Protein AF-A0A7X7PHK8-F1 (afdb_monomer_lite)

Foldseek 3Di:
DDDDDDDDDDDDDDDDDDDPPPPPPPPPPPPPPDPVVVVVCQVVLFVVLQVVVQVLQVVLQVVCQVQNDLVSQLVAQDQQDWDPPPHTDRSNVVSVPPDRAKGKHDHFPDKGADPVSQKIKTKDKMWIASHPPHDTPDIDMDMDMDGD

Secondary structure (DSSP, 8-state):
-------------------------------PPPHHHHHHHHHHHHHHHHHHHHHHHHHHHHHHHHH-HHHHHHHHS-TT-EEESSSEEEHHHHHTT--SS-EEEE--SEEEE-TTSSEEEEEEEEEEESSTTS-EEEEEEEEEEEE-

Sequence (148 aa):
MPPIPPVSRCCRSATLLLSALWAFPAAVLAQEPAPAAADSLRAPMEMLLTQTVVEAEQEFARVAREVGVRDAFLAFLAPQSVVFLPRASNGRAAYADAPTEPVLHWAPALAESAASDDLGYTTGPFSLLATASGPVISHGWYLSVWKR

Structure (mmCIF, N/CA/C/O backbone):
data_AF-A0A7X7PHK8-F1
#
_entry.id   AF-A0A7X7PHK8-F1
#
loop_
_atom_site.group_PDB
_atom_site.id
_atom_site.type_symbol
_atom_site.label_atom_id
_atom_site.label_alt_id
_atom_site.label_comp_id
_atom_site.label_asym_id
_atom_site.label_entity_id
_atom_site.label_seq_id
_atom_site.pdbx_PDB_ins_code
_atom_site.Cartn_x
_atom_site.Cartn_y
_atom_site.Cartn_z
_atom_site.occupancy
_atom_site.B_iso_or_equiv
_atom_site.auth_seq_id
_atom_site.auth_comp_id
_atom_site.auth_asym_id
_atom_site.auth_atom_id
_atom_site.pdbx_PDB_model_num
ATOM 1 N N . MET A 1 1 ? -80.709 -45.675 57.729 1.00 43.84 1 MET A N 1
ATOM 2 C CA . MET A 1 1 ? -79.230 -45.681 57.617 1.00 43.84 1 MET A CA 1
ATOM 3 C C . MET A 1 1 ? -78.748 -44.241 57.816 1.00 43.84 1 MET A C 1
ATOM 5 O O . MET A 1 1 ? -79.523 -43.351 57.499 1.00 43.84 1 MET A O 1
ATOM 9 N N . PRO A 1 2 ? -77.608 -44.024 58.489 1.00 57.03 2 PRO A N 1
ATOM 10 C CA . PRO A 1 2 ? -77.489 -43.203 59.707 1.00 57.03 2 PRO A CA 1
ATOM 11 C C . PRO A 1 2 ? -77.429 -41.670 59.511 1.00 57.03 2 PRO A C 1
ATOM 13 O O . PRO A 1 2 ? -77.110 -41.212 58.417 1.00 57.03 2 PRO A O 1
ATOM 16 N N . PRO A 1 3 ? -77.675 -40.885 60.586 1.00 63.19 3 PRO A N 1
ATOM 17 C CA . PRO A 1 3 ? -77.500 -39.429 60.642 1.00 63.19 3 PRO A CA 1
ATOM 18 C C . PRO A 1 3 ? -76.098 -39.052 61.157 1.00 63.19 3 PRO A C 1
ATOM 20 O O . PRO A 1 3 ? -75.668 -39.603 62.166 1.00 63.19 3 PRO A O 1
ATOM 23 N N . ILE A 1 4 ? -75.371 -38.130 60.510 1.00 52.94 4 ILE A N 1
ATOM 24 C CA . ILE A 1 4 ? -74.012 -37.683 60.920 1.00 52.94 4 ILE A CA 1
ATOM 25 C C . ILE A 1 4 ? -73.819 -36.211 60.431 1.00 52.94 4 ILE A C 1
ATOM 27 O O . ILE A 1 4 ? -74.357 -35.882 59.375 1.00 52.94 4 ILE A O 1
ATOM 31 N N . PRO A 1 5 ? -73.161 -35.286 61.172 1.00 60.03 5 PRO A N 1
ATOM 32 C CA . PRO A 1 5 ? -73.750 -34.306 62.095 1.00 60.03 5 PRO A CA 1
ATOM 33 C C . PRO A 1 5 ? -73.465 -32.839 61.656 1.00 60.03 5 PRO A C 1
ATOM 35 O O . PRO A 1 5 ? -72.822 -32.612 60.630 1.00 60.03 5 PRO A O 1
ATOM 38 N N . PRO A 1 6 ? -73.902 -31.809 62.412 1.00 58.53 6 PRO A N 1
ATOM 39 C CA . PRO A 1 6 ? -73.565 -30.421 62.101 1.00 58.53 6 PRO A CA 1
ATOM 40 C C . PRO A 1 6 ? -72.139 -30.076 62.546 1.00 58.53 6 PRO A C 1
ATOM 42 O O . PRO A 1 6 ? -71.696 -30.491 63.619 1.00 58.53 6 PRO A O 1
ATOM 45 N N . VAL A 1 7 ? -71.448 -29.236 61.773 1.00 63.41 7 VAL A N 1
ATOM 46 C CA . VAL A 1 7 ? -70.216 -28.592 62.243 1.00 63.41 7 VAL A CA 1
ATOM 47 C C . VAL A 1 7 ? -70.563 -27.206 62.771 1.00 63.41 7 VAL A C 1
ATOM 49 O O . VAL A 1 7 ? -70.974 -26.304 62.043 1.00 63.41 7 VAL A O 1
ATOM 52 N N . SER A 1 8 ? -70.442 -27.081 64.088 1.00 51.09 8 SER A N 1
ATOM 53 C CA . SER A 1 8 ? -70.632 -25.857 64.852 1.00 51.09 8 SER A CA 1
ATOM 54 C C . SER A 1 8 ? -69.502 -24.854 64.619 1.00 51.09 8 SER A C 1
ATOM 56 O O . SER A 1 8 ? -68.333 -25.219 64.595 1.00 51.09 8 SER A O 1
ATOM 58 N N . ARG A 1 9 ? -69.903 -23.579 64.542 1.00 51.72 9 ARG A N 1
ATOM 59 C CA . ARG A 1 9 ? -69.261 -22.372 65.095 1.00 51.72 9 ARG A CA 1
ATOM 60 C C . ARG A 1 9 ? -67.733 -22.396 65.266 1.00 51.72 9 ARG A C 1
ATOM 62 O O . ARG A 1 9 ? -67.221 -23.045 66.169 1.00 51.72 9 ARG A O 1
ATOM 69 N N . CYS A 1 10 ? -67.072 -21.414 64.658 1.00 49.66 10 CYS A N 1
ATOM 70 C CA . CYS A 1 10 ? -66.191 -20.563 65.453 1.00 49.66 10 CYS A CA 1
ATOM 71 C C . CYS A 1 10 ? -66.227 -19.122 64.940 1.00 49.66 10 CYS A C 1
ATOM 73 O O . CYS A 1 10 ? -65.782 -18.803 63.844 1.00 49.66 10 CYS A O 1
ATOM 75 N N . CYS A 1 11 ? -66.828 -18.270 65.763 1.00 51.41 11 CYS A N 1
ATOM 76 C CA . CYS A 1 11 ? -66.658 -16.829 65.754 1.00 51.41 11 CYS A CA 1
ATOM 77 C C . CYS A 1 11 ? -65.245 -16.521 66.268 1.00 51.41 11 CYS A C 1
ATOM 79 O O . CYS A 1 11 ? -64.873 -17.107 67.285 1.00 51.41 11 CYS A O 1
ATOM 81 N N . ARG A 1 12 ? -64.505 -15.638 65.583 1.00 44.38 12 ARG A N 1
ATOM 82 C CA . ARG A 1 12 ? -63.292 -14.879 65.987 1.00 44.38 12 ARG A CA 1
ATOM 83 C C . ARG A 1 12 ? -62.487 -14.632 64.706 1.00 44.38 12 ARG A C 1
ATOM 85 O O . ARG A 1 12 ? -62.289 -15.552 63.935 1.00 44.38 12 ARG A O 1
ATOM 92 N N . SER A 1 13 ? -61.990 -13.459 64.372 1.00 49.94 13 SER A N 1
ATOM 93 C CA . SER A 1 13 ? -61.970 -12.167 65.031 1.00 49.94 13 SER A CA 1
ATOM 94 C C . SER A 1 13 ? -61.692 -11.149 63.934 1.00 49.94 13 SER A C 1
ATOM 96 O O . SER A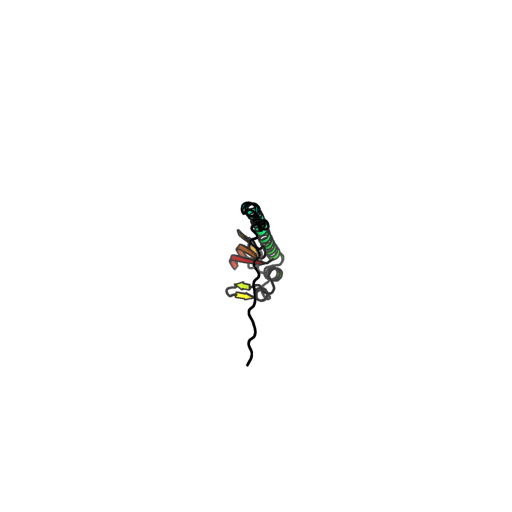 1 13 ? -60.895 -11.403 63.033 1.00 49.94 13 SER A O 1
ATOM 98 N N . ALA A 1 14 ? -62.297 -9.974 64.050 1.00 51.53 14 ALA A N 1
ATOM 99 C CA . ALA A 1 14 ? -61.725 -8.780 63.465 1.00 51.53 14 ALA A CA 1
ATOM 100 C C . ALA A 1 14 ? -60.316 -8.583 64.049 1.00 51.53 14 ALA A C 1
ATOM 102 O O . ALA A 1 14 ? -60.138 -8.551 65.268 1.00 51.53 14 ALA A O 1
ATOM 103 N N . THR A 1 15 ? -59.307 -8.457 63.197 1.00 50.78 15 THR A N 1
ATOM 104 C CA . THR A 1 15 ? -58.043 -7.823 63.574 1.00 50.78 15 THR A CA 1
ATOM 105 C C . THR A 1 15 ? -57.676 -6.870 62.456 1.00 50.78 15 THR A C 1
ATOM 107 O O . THR A 1 15 ? -57.319 -7.254 61.348 1.00 50.78 15 THR A O 1
ATOM 110 N N . LEU A 1 16 ? -57.907 -5.603 62.774 1.00 48.81 16 LEU A N 1
ATOM 111 C CA . LEU A 1 16 ? -57.460 -4.436 62.049 1.00 48.81 16 LEU A CA 1
ATOM 112 C C . LEU A 1 16 ? -55.929 -4.346 62.091 1.00 48.81 16 LEU A C 1
ATOM 114 O O . LEU A 1 16 ? -55.329 -4.621 63.126 1.00 48.81 16 LEU A O 1
ATOM 118 N N . LEU A 1 17 ? -55.389 -3.820 60.988 1.00 50.66 17 LEU A N 1
ATOM 119 C CA . LEU A 1 17 ? -54.127 -3.084 60.857 1.00 50.66 17 LEU A CA 1
ATOM 120 C C . LEU A 1 17 ? -52.826 -3.886 61.024 1.00 50.66 17 LEU A C 1
ATOM 122 O O . LEU A 1 17 ? -52.469 -4.303 62.115 1.00 50.66 17 LEU A O 1
ATOM 126 N N . LEU A 1 18 ? -52.026 -3.924 59.955 1.00 44.84 18 LEU A N 1
ATOM 127 C CA . LEU A 1 18 ? -50.757 -3.191 59.949 1.00 44.84 18 LEU A CA 1
ATOM 128 C C . LEU A 1 18 ? -50.259 -3.012 58.509 1.00 44.84 18 LEU A C 1
ATOM 130 O O . LEU A 1 18 ? -50.072 -3.967 57.759 1.00 44.84 18 LEU A O 1
ATOM 134 N N . SER A 1 19 ? -50.055 -1.755 58.140 1.00 55.62 19 SER A N 1
ATOM 135 C CA . SER A 1 19 ? -49.418 -1.303 56.913 1.00 55.62 19 SER A CA 1
ATOM 136 C C . SER A 1 19 ? -48.005 -1.884 56.808 1.00 55.62 19 SER A C 1
ATOM 138 O O . SER A 1 19 ? -47.084 -1.398 57.458 1.00 55.62 19 SER A O 1
ATOM 140 N N . ALA A 1 20 ? -47.811 -2.905 55.9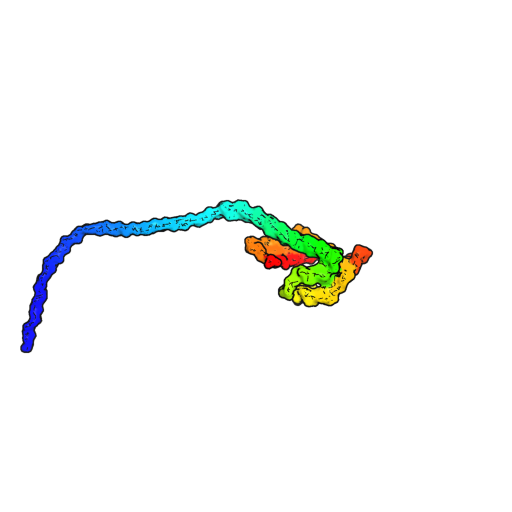78 1.00 53.50 20 ALA A N 1
ATOM 141 C CA . ALA A 1 20 ? -46.480 -3.296 55.536 1.00 53.50 20 ALA A CA 1
ATOM 142 C C . ALA A 1 20 ? -46.177 -2.521 54.252 1.00 53.50 20 ALA A C 1
ATOM 144 O O . ALA A 1 20 ? -46.495 -2.955 53.146 1.00 53.50 20 ALA A O 1
ATOM 145 N N . LEU A 1 21 ? -45.611 -1.326 54.435 1.00 58.81 21 LEU A N 1
ATOM 146 C CA . LEU A 1 21 ? -44.846 -0.618 53.417 1.00 58.81 21 LEU A CA 1
ATOM 147 C C . LEU A 1 21 ? -43.787 -1.594 52.898 1.00 58.81 21 LEU A C 1
ATOM 149 O O . LEU A 1 21 ? -42.773 -1.821 53.557 1.00 58.81 21 LEU A O 1
ATOM 153 N N . TRP A 1 22 ? -44.036 -2.207 51.743 1.00 57.22 22 TRP A N 1
ATOM 154 C CA . TRP A 1 22 ? -42.969 -2.853 50.998 1.00 57.22 22 TRP A CA 1
ATOM 155 C C . TRP A 1 22 ? -42.024 -1.736 50.585 1.00 57.22 22 TRP A C 1
ATOM 157 O O . TRP A 1 22 ? -42.324 -0.936 49.700 1.00 57.22 22 TRP A O 1
ATOM 167 N N . ALA A 1 23 ? -40.918 -1.640 51.319 1.00 57.59 23 ALA A N 1
ATOM 168 C CA . ALA A 1 23 ? -39.764 -0.869 50.929 1.00 57.59 23 ALA A CA 1
ATOM 169 C C . ALA A 1 23 ? -39.428 -1.276 49.494 1.00 57.59 23 ALA A C 1
ATOM 171 O O . ALA A 1 23 ? -38.984 -2.398 49.249 1.00 57.59 23 ALA A O 1
ATOM 172 N N . PHE A 1 24 ? -39.700 -0.380 48.544 1.00 59.12 24 PHE A N 1
ATOM 173 C CA . PHE A 1 24 ? -39.098 -0.458 47.227 1.00 59.12 24 PHE A CA 1
ATOM 174 C C . PHE A 1 24 ? -37.594 -0.578 47.478 1.00 59.12 24 PHE A C 1
ATOM 176 O O . PHE A 1 24 ? -37.030 0.341 48.085 1.00 59.12 24 PHE A O 1
ATOM 183 N N . PRO A 1 25 ? -36.930 -1.686 47.096 1.00 52.66 25 PRO A N 1
ATOM 184 C CA . PRO A 1 25 ? -35.484 -1.661 47.051 1.00 52.66 25 PRO A CA 1
ATOM 185 C C . PRO A 1 25 ? -35.144 -0.471 46.168 1.00 52.66 25 PRO A C 1
ATOM 187 O O . PRO A 1 25 ? -35.715 -0.325 45.083 1.00 52.66 25 PRO A O 1
ATOM 190 N N . ALA A 1 26 ? -34.323 0.428 46.712 1.00 58.41 26 ALA A N 1
ATOM 191 C CA . ALA A 1 26 ? -33.857 1.608 46.020 1.00 58.41 26 ALA A CA 1
ATOM 192 C C . ALA A 1 26 ? -33.491 1.182 44.602 1.00 58.41 26 ALA A C 1
ATOM 194 O O . ALA A 1 26 ? -32.581 0.373 44.407 1.00 58.41 26 ALA A O 1
ATOM 195 N N . ALA A 1 27 ? -34.263 1.669 43.631 1.00 58.25 27 ALA A N 1
ATOM 196 C CA . ALA A 1 27 ? -33.844 1.661 42.254 1.00 58.25 27 ALA A CA 1
ATOM 197 C C . ALA A 1 27 ? -32.525 2.428 42.265 1.00 58.25 27 ALA A C 1
ATOM 199 O O . ALA A 1 27 ? -32.509 3.655 42.359 1.00 58.25 27 ALA A O 1
ATOM 200 N N . VAL A 1 28 ? -31.416 1.689 42.289 1.00 59.81 28 VAL A N 1
ATOM 201 C CA . VAL A 1 28 ? -30.121 2.213 41.901 1.00 59.81 28 VAL A CA 1
ATOM 202 C C . VAL A 1 28 ? -30.363 2.661 40.474 1.00 59.81 28 VAL A C 1
ATOM 204 O O . VAL A 1 28 ? -30.449 1.841 39.562 1.00 59.81 28 VAL A O 1
ATOM 207 N N . LEU A 1 29 ? -30.613 3.960 40.314 1.00 59.38 29 LEU A N 1
ATOM 208 C CA . LEU A 1 29 ? -30.555 4.617 39.029 1.00 59.38 29 LEU A CA 1
ATOM 209 C C . LEU A 1 29 ? -29.179 4.245 38.495 1.00 59.38 29 LEU A C 1
ATOM 211 O O . LEU A 1 29 ? -28.162 4.670 39.045 1.00 59.38 29 LEU A O 1
ATOM 215 N N . ALA A 1 30 ? -29.151 3.375 37.490 1.00 61.25 30 ALA A N 1
ATOM 216 C CA . ALA A 1 30 ? -27.996 3.257 36.635 1.00 61.25 30 ALA A CA 1
ATOM 217 C C . ALA A 1 30 ? -27.768 4.674 36.110 1.00 61.25 30 ALA A C 1
ATOM 219 O O . ALA A 1 30 ? -28.518 5.169 35.271 1.00 61.25 30 ALA A O 1
ATOM 220 N N . GLN A 1 31 ? -26.813 5.374 36.715 1.00 58.69 31 GLN A N 1
ATOM 221 C CA . GLN A 1 31 ? -26.284 6.602 36.171 1.00 58.69 31 GLN A CA 1
ATOM 222 C C . GLN A 1 31 ? -25.636 6.166 34.857 1.00 58.69 31 GLN A C 1
ATOM 224 O O . GLN A 1 31 ? -24.507 5.677 34.863 1.00 58.69 31 GLN A O 1
ATOM 229 N N . GLU A 1 32 ? -26.375 6.228 33.747 1.00 61.53 32 GLU A N 1
ATOM 230 C CA . GLU A 1 32 ? -25.751 6.079 32.440 1.00 61.53 32 GLU A CA 1
ATOM 231 C C . GLU A 1 32 ? -24.633 7.127 32.370 1.00 61.53 32 GLU A C 1
ATOM 233 O O . GLU A 1 32 ? -24.875 8.297 32.705 1.00 61.53 32 GLU A O 1
ATOM 238 N N . PRO A 1 33 ? -23.392 6.734 32.035 1.00 58.22 33 PRO A N 1
ATOM 239 C CA . PRO A 1 33 ? -22.316 7.699 31.905 1.00 58.22 33 PRO A CA 1
ATOM 240 C C . PRO A 1 33 ? -22.744 8.756 30.883 1.00 58.22 33 PRO A C 1
ATOM 242 O O . PRO A 1 33 ? -23.200 8.436 29.787 1.00 58.22 33 PRO A O 1
ATOM 245 N N . ALA A 1 34 ? -22.658 10.025 31.282 1.00 59.78 34 ALA A N 1
ATOM 246 C CA . ALA A 1 34 ? -23.178 11.137 30.501 1.00 59.78 34 ALA A CA 1
ATOM 247 C C . ALA A 1 34 ? -22.537 11.181 29.094 1.00 59.78 34 ALA A C 1
ATOM 249 O O . ALA A 1 34 ? -21.309 11.095 28.992 1.00 59.78 34 ALA A O 1
ATOM 250 N N . PRO A 1 35 ? -23.322 11.398 28.017 1.00 63.97 35 PRO A N 1
ATOM 251 C CA . PRO A 1 35 ? -22.840 11.359 26.629 1.00 63.97 35 PRO A CA 1
ATOM 252 C C . PRO A 1 35 ? -21.684 12.335 26.342 1.00 63.97 35 PRO A C 1
ATOM 254 O O . PRO A 1 35 ? -20.846 12.073 25.486 1.00 63.97 35 PRO A O 1
ATOM 257 N N . ALA A 1 36 ? -21.579 13.426 27.105 1.00 63.47 36 ALA A N 1
ATOM 258 C CA . ALA A 1 36 ? -20.541 14.444 26.948 1.00 63.47 36 ALA A CA 1
ATOM 259 C C . ALA A 1 36 ? -19.110 13.960 27.269 1.00 63.47 36 ALA A C 1
ATOM 261 O O . ALA A 1 36 ? -18.147 14.517 26.746 1.00 63.47 36 ALA A O 1
ATOM 262 N N . ALA A 1 37 ? -18.943 12.941 28.122 1.00 64.38 37 ALA A N 1
ATOM 263 C CA . ALA A 1 37 ? -17.614 12.429 28.471 1.00 64.38 37 ALA A CA 1
ATOM 264 C C . ALA A 1 37 ? -17.019 11.531 27.373 1.00 64.38 37 ALA A C 1
ATOM 266 O O . ALA A 1 37 ? -15.804 11.499 27.203 1.00 64.38 37 ALA A O 1
ATOM 267 N N . ALA A 1 38 ? -17.862 10.824 26.614 1.00 67.12 38 ALA A N 1
ATOM 268 C CA . ALA A 1 38 ? -17.421 10.022 25.473 1.00 67.12 38 ALA A CA 1
ATOM 269 C C . ALA A 1 38 ? -17.026 10.903 24.274 1.00 67.12 38 ALA A C 1
ATOM 271 O O . ALA A 1 38 ? -16.087 10.583 23.549 1.00 67.12 38 ALA A O 1
ATOM 272 N N . ASP A 1 39 ? -17.704 12.038 24.095 1.00 75.88 39 ASP A N 1
ATOM 273 C CA . ASP A 1 39 ? -17.493 12.932 22.952 1.00 75.88 39 ASP A CA 1
ATOM 274 C C . ASP A 1 39 ? -16.157 13.699 23.031 1.00 75.88 39 ASP A C 1
ATOM 276 O O . ASP A 1 39 ? -15.504 13.944 22.018 1.00 75.88 39 ASP A O 1
ATOM 280 N N . SER A 1 40 ? -15.683 14.013 24.243 1.00 81.00 40 SER A N 1
ATOM 281 C CA . SER A 1 40 ? -14.431 14.762 24.447 1.00 81.00 40 SER A CA 1
ATOM 282 C C . SER A 1 40 ? -13.163 13.969 24.109 1.00 81.00 40 SER A C 1
ATOM 284 O O . SER A 1 40 ? -12.145 14.565 23.755 1.00 81.00 40 SER A O 1
ATOM 286 N N . LEU A 1 41 ? -13.213 12.636 24.186 1.00 85.50 41 LEU A N 1
ATOM 287 C CA . LEU A 1 41 ? -12.091 11.753 23.846 1.00 85.50 41 LEU A CA 1
ATOM 288 C C . LEU A 1 41 ? -12.127 11.270 22.393 1.00 85.50 41 LEU A C 1
ATOM 290 O O . LEU A 1 41 ? -11.119 10.770 21.896 1.00 85.50 41 LEU A O 1
ATOM 294 N N . ARG A 1 42 ? -13.258 11.440 21.703 1.00 85.44 42 ARG A N 1
ATOM 295 C CA . ARG A 1 42 ? -13.489 10.900 20.364 1.00 85.44 42 ARG A CA 1
ATOM 296 C C . ARG A 1 42 ? -12.534 11.470 19.320 1.00 85.44 42 ARG A C 1
ATOM 298 O O . ARG A 1 42 ? -11.797 10.709 18.708 1.00 85.44 42 ARG A O 1
ATOM 305 N N . ALA A 1 43 ? -12.504 12.791 19.150 1.00 88.44 43 ALA A N 1
ATOM 306 C CA . ALA A 1 43 ? -11.660 13.421 18.132 1.00 88.44 43 ALA A CA 1
ATOM 307 C C . ALA A 1 43 ? -10.147 13.181 18.358 1.00 88.44 43 ALA A C 1
ATOM 309 O O . ALA A 1 43 ? -9.454 12.842 17.397 1.00 88.44 43 ALA A O 1
ATOM 310 N N . PRO A 1 44 ? -9.608 13.278 19.594 1.00 91.56 44 PRO A N 1
ATOM 311 C CA . PRO A 1 44 ? -8.227 12.876 19.864 1.00 91.56 44 PRO A CA 1
ATOM 312 C C . PRO A 1 44 ? -7.949 11.403 19.543 1.00 91.56 44 PRO A C 1
ATOM 314 O O . PRO A 1 44 ? -6.896 11.093 18.990 1.00 91.56 44 PRO A O 1
ATOM 317 N N . MET A 1 45 ? -8.883 10.498 19.862 1.00 91.19 45 MET A N 1
ATOM 318 C CA . MET A 1 45 ? -8.740 9.076 19.550 1.00 91.19 45 MET A CA 1
ATOM 319 C C . MET A 1 45 ? -8.742 8.844 18.037 1.00 91.19 45 MET A C 1
ATOM 321 O O . MET A 1 45 ? -7.805 8.252 17.522 1.00 91.19 45 MET A O 1
ATOM 325 N N . GLU A 1 46 ? -9.725 9.373 17.308 1.00 92.31 46 GLU A N 1
ATOM 326 C CA . GLU A 1 46 ? -9.813 9.271 15.843 1.00 92.31 46 GLU A CA 1
ATOM 327 C C . GLU A 1 46 ? -8.539 9.787 15.153 1.00 92.31 46 GLU A C 1
ATOM 329 O O . GLU A 1 46 ? -8.055 9.173 14.200 1.00 92.31 46 GLU A O 1
ATOM 334 N N . MET A 1 47 ? -7.947 10.872 15.662 1.00 92.75 47 MET A N 1
ATOM 335 C CA . MET A 1 47 ? -6.674 11.399 15.168 1.00 92.75 47 MET A CA 1
ATOM 336 C C . MET A 1 47 ? -5.511 10.428 15.403 1.00 92.75 47 MET A C 1
ATOM 338 O O . MET A 1 47 ? -4.734 10.183 14.484 1.00 92.75 47 MET A O 1
ATOM 342 N N . LEU A 1 48 ? -5.400 9.857 16.607 1.00 94.12 48 LEU A N 1
ATOM 343 C CA . LEU A 1 48 ? -4.368 8.869 16.935 1.00 94.12 48 LEU A CA 1
ATOM 344 C C . LEU A 1 48 ? -4.513 7.605 16.083 1.00 94.12 48 LEU A C 1
ATOM 346 O O . LEU A 1 48 ? -3.536 7.148 15.497 1.00 94.12 48 LEU A O 1
ATOM 350 N N . LEU A 1 49 ? -5.728 7.070 15.967 1.00 95.38 49 LEU A N 1
ATOM 351 C CA . LEU A 1 49 ? -6.004 5.879 15.166 1.00 95.38 49 LEU A CA 1
ATOM 352 C C . LEU A 1 49 ? -5.656 6.118 13.692 1.00 95.38 49 LEU A C 1
ATOM 354 O O . LEU A 1 49 ? -4.921 5.336 13.090 1.00 95.38 49 LEU A O 1
ATOM 358 N N . THR A 1 50 ? -6.089 7.249 13.135 1.00 96.81 50 THR A N 1
ATOM 359 C CA . THR A 1 50 ? -5.786 7.629 11.748 1.00 96.81 50 THR A CA 1
ATOM 360 C C . THR A 1 50 ? -4.285 7.802 11.528 1.00 96.81 50 THR A C 1
ATOM 362 O O . THR A 1 50 ? -3.759 7.339 10.516 1.00 96.81 50 THR A O 1
ATOM 365 N N . GLN A 1 51 ? -3.571 8.386 12.494 1.00 97.06 51 GLN A N 1
ATOM 366 C CA . GLN A 1 51 ? -2.117 8.527 12.439 1.00 97.06 51 GLN A CA 1
ATOM 367 C C . GLN A 1 51 ? -1.416 7.161 12.340 1.00 97.06 51 GLN A C 1
ATOM 369 O O . GLN A 1 51 ? -0.500 7.015 11.533 1.00 97.06 51 GLN A O 1
ATOM 374 N N . THR A 1 52 ? -1.889 6.132 13.055 1.00 96.44 52 THR A N 1
ATOM 375 C CA . THR A 1 52 ? -1.300 4.783 12.936 1.00 96.44 52 THR A CA 1
ATOM 376 C C . THR A 1 52 ? -1.472 4.167 11.542 1.00 96.44 52 THR A C 1
ATOM 378 O O . THR A 1 52 ? -0.571 3.487 11.053 1.00 96.44 52 THR A O 1
ATOM 381 N N . VAL A 1 53 ? -2.594 4.434 10.862 1.00 97.81 53 VAL A N 1
ATOM 382 C CA . VAL A 1 53 ? -2.834 3.967 9.483 1.00 97.81 53 VAL A CA 1
ATOM 383 C C . VAL A 1 53 ? -1.922 4.706 8.501 1.00 97.81 53 VAL A C 1
ATOM 385 O O . VAL A 1 53 ? -1.339 4.092 7.607 1.00 97.81 53 VAL A O 1
ATOM 388 N N . VAL A 1 54 ? -1.753 6.020 8.688 1.00 98.19 54 VAL A N 1
ATOM 389 C CA . VAL A 1 54 ? -0.824 6.836 7.889 1.00 98.19 54 VAL A CA 1
ATOM 390 C C . VAL A 1 54 ? 0.607 6.324 8.028 1.00 98.19 54 VAL A C 1
ATOM 392 O O . VAL A 1 54 ? 1.301 6.189 7.024 1.00 98.19 54 VAL A O 1
ATOM 395 N N . GLU A 1 55 ? 1.044 6.012 9.246 1.00 97.81 55 GLU A N 1
ATOM 396 C CA . GLU A 1 55 ? 2.382 5.478 9.513 1.00 97.81 55 GLU A CA 1
ATOM 397 C C . GLU A 1 55 ? 2.602 4.120 8.843 1.00 97.81 55 GLU A C 1
ATOM 399 O O . GLU A 1 55 ? 3.637 3.923 8.207 1.00 97.81 55 GLU A O 1
ATOM 404 N N . ALA A 1 56 ? 1.621 3.213 8.905 1.00 97.81 56 ALA A N 1
ATOM 405 C CA . ALA A 1 56 ? 1.697 1.919 8.226 1.00 97.81 56 ALA A CA 1
ATOM 406 C C . ALA A 1 56 ? 1.854 2.070 6.701 1.00 97.81 56 ALA A C 1
ATOM 408 O O . ALA A 1 56 ? 2.690 1.406 6.085 1.00 97.81 56 ALA A O 1
ATOM 409 N N . GLU A 1 57 ? 1.098 2.986 6.093 1.00 98.50 57 GLU A N 1
ATOM 410 C CA . GLU A 1 57 ? 1.173 3.267 4.658 1.00 98.50 57 GLU A CA 1
ATOM 411 C C . GLU A 1 57 ? 2.492 3.946 4.257 1.00 98.50 57 GLU A C 1
ATOM 413 O O . GLU A 1 57 ? 3.101 3.610 3.239 1.00 98.50 57 GLU A O 1
ATOM 418 N N . GLN A 1 58 ? 2.976 4.895 5.061 1.00 98.44 58 GLN A N 1
ATOM 419 C CA . GLN A 1 58 ? 4.272 5.539 4.833 1.00 98.44 58 GLN A CA 1
ATOM 420 C C . GLN A 1 58 ? 5.425 4.541 4.939 1.00 98.44 58 GLN A C 1
ATOM 422 O O . GLN A 1 58 ? 6.372 4.614 4.150 1.00 98.44 58 GLN A O 1
ATOM 427 N N . GLU A 1 59 ? 5.328 3.602 5.875 1.00 98.38 59 GLU A N 1
ATOM 428 C CA . GLU A 1 59 ? 6.298 2.532 6.054 1.00 98.38 59 GLU A CA 1
ATOM 429 C C . GLU A 1 59 ? 6.285 1.565 4.864 1.00 98.38 59 GLU A C 1
ATOM 431 O O . GLU A 1 59 ? 7.344 1.288 4.299 1.00 98.38 59 GLU A O 1
ATOM 436 N N . PHE A 1 60 ? 5.108 1.153 4.380 1.00 98.62 60 PHE A N 1
ATOM 437 C CA . PHE A 1 60 ? 4.999 0.410 3.120 1.00 98.62 60 PHE A CA 1
ATOM 438 C C . PHE A 1 60 ? 5.653 1.166 1.960 1.00 98.62 60 PHE A C 1
ATOM 440 O O . PHE A 1 60 ? 6.483 0.609 1.242 1.00 98.62 60 PHE A O 1
ATOM 447 N N . ALA A 1 61 ? 5.332 2.451 1.793 1.00 98.25 61 ALA A N 1
ATOM 448 C CA . ALA A 1 61 ? 5.881 3.261 0.716 1.00 98.25 61 ALA A CA 1
ATOM 449 C C . ALA A 1 61 ? 7.409 3.399 0.809 1.00 98.25 61 ALA A C 1
ATOM 451 O O . ALA A 1 61 ? 8.090 3.448 -0.218 1.00 98.25 61 ALA A O 1
ATOM 452 N N . ARG A 1 62 ? 7.962 3.478 2.026 1.00 98.00 62 ARG A N 1
ATOM 453 C CA . ARG A 1 62 ? 9.409 3.481 2.272 1.00 98.00 62 ARG A CA 1
ATOM 454 C C . ARG A 1 62 ? 10.026 2.147 1.865 1.00 98.00 62 ARG A C 1
ATOM 456 O O . ARG A 1 62 ? 10.949 2.148 1.056 1.00 98.00 62 ARG A O 1
ATOM 463 N N . VAL A 1 63 ? 9.477 1.032 2.344 1.00 97.75 63 VAL A N 1
ATOM 464 C CA . VAL A 1 63 ? 9.969 -0.314 2.019 1.00 97.75 63 VAL A CA 1
ATOM 465 C C . VAL A 1 63 ? 9.878 -0.583 0.516 1.00 97.75 63 VAL A C 1
ATOM 467 O O . VAL A 1 63 ? 10.852 -1.033 -0.076 1.00 97.75 63 VAL A O 1
ATOM 470 N N . ALA A 1 64 ? 8.781 -0.213 -0.148 1.00 97.25 64 ALA A N 1
ATOM 471 C CA . ALA A 1 64 ? 8.620 -0.358 -1.597 1.00 97.25 64 ALA A CA 1
ATOM 472 C C . ALA A 1 64 ? 9.691 0.383 -2.412 1.00 97.25 64 ALA A C 1
ATOM 474 O O . ALA A 1 64 ? 10.080 -0.091 -3.480 1.00 97.25 64 ALA A O 1
ATOM 475 N N . ARG A 1 65 ? 10.203 1.515 -1.912 1.00 94.25 65 ARG A N 1
ATOM 476 C CA . ARG A 1 65 ? 11.330 2.225 -2.538 1.00 94.25 65 ARG A CA 1
ATOM 477 C C . ARG A 1 65 ? 12.674 1.536 -2.309 1.00 94.25 65 ARG A C 1
ATOM 479 O O . ARG A 1 65 ? 13.559 1.674 -3.145 1.00 94.25 65 ARG A O 1
ATOM 486 N N . GLU A 1 66 ? 12.838 0.841 -1.189 1.00 93.69 66 GLU A N 1
ATOM 487 C CA . GLU A 1 66 ? 14.105 0.218 -0.789 1.00 93.69 66 GLU A CA 1
ATOM 488 C C . GLU A 1 66 ? 14.291 -1.183 -1.367 1.00 93.69 66 GLU A C 1
ATOM 490 O O . GLU A 1 66 ? 15.370 -1.500 -1.861 1.00 93.69 66 GLU A O 1
ATOM 495 N N . VAL A 1 67 ? 13.249 -2.016 -1.308 1.00 93.69 67 VAL A N 1
ATOM 496 C CA . VAL A 1 67 ? 13.312 -3.433 -1.714 1.00 93.69 67 VAL A CA 1
ATOM 497 C C . VAL A 1 67 ? 12.534 -3.727 -2.997 1.00 93.69 67 VAL A C 1
ATOM 499 O O . VAL A 1 67 ? 12.561 -4.847 -3.497 1.00 93.69 67 VAL A O 1
ATOM 502 N N . GLY A 1 68 ? 11.849 -2.726 -3.550 1.00 94.62 68 GLY A N 1
ATOM 503 C CA . GLY A 1 68 ? 11.043 -2.866 -4.756 1.00 94.62 68 GLY A CA 1
ATOM 504 C C . GLY A 1 68 ? 9.611 -3.333 -4.493 1.00 94.62 68 GLY A C 1
ATOM 505 O O . GLY A 1 68 ? 9.210 -3.688 -3.382 1.00 94.62 68 GLY A O 1
ATOM 506 N N . VAL A 1 69 ? 8.813 -3.309 -5.563 1.00 95.56 69 VAL A N 1
ATOM 507 C CA . VAL A 1 69 ? 7.352 -3.484 -5.512 1.00 95.56 69 VAL A CA 1
ATOM 508 C C . VAL A 1 69 ? 6.950 -4.866 -5.021 1.00 95.56 69 VAL A C 1
ATOM 510 O O . VAL A 1 69 ? 6.175 -4.980 -4.074 1.00 95.56 69 VAL A O 1
ATOM 513 N N . ARG A 1 70 ? 7.480 -5.918 -5.654 1.00 95.94 70 ARG A N 1
ATOM 514 C CA . ARG A 1 70 ? 7.140 -7.307 -5.331 1.00 95.94 70 ARG A CA 1
ATOM 515 C C . ARG A 1 70 ? 7.366 -7.610 -3.854 1.00 95.94 70 ARG A C 1
ATOM 517 O O . ARG A 1 70 ? 6.451 -8.070 -3.173 1.00 95.94 70 ARG A O 1
ATOM 524 N N . ASP A 1 71 ? 8.572 -7.344 -3.373 1.00 96.62 71 ASP A N 1
ATOM 525 C CA . ASP A 1 71 ? 8.983 -7.757 -2.036 1.00 96.62 71 ASP A CA 1
ATOM 526 C C . ASP A 1 71 ? 8.264 -6.935 -0.959 1.00 96.62 71 ASP A C 1
ATOM 528 O O . ASP A 1 71 ? 7.838 -7.496 0.050 1.00 96.62 71 ASP A O 1
ATOM 532 N N . ALA A 1 72 ? 8.001 -5.646 -1.207 1.00 97.56 72 ALA A N 1
ATOM 533 C CA . ALA A 1 72 ? 7.179 -4.835 -0.314 1.00 97.56 72 ALA A CA 1
ATOM 534 C C . ALA A 1 72 ? 5.727 -5.329 -0.249 1.00 97.56 72 ALA A C 1
ATOM 536 O O . ALA A 1 72 ? 5.201 -5.547 0.841 1.00 97.56 72 ALA A O 1
ATOM 537 N N . PHE A 1 73 ? 5.071 -5.597 -1.381 1.00 97.44 73 PHE A N 1
ATOM 538 C CA . PHE A 1 73 ? 3.716 -6.158 -1.344 1.00 97.44 73 PHE A CA 1
ATOM 539 C C . PHE A 1 73 ? 3.686 -7.524 -0.646 1.00 97.44 73 PHE A C 1
ATOM 541 O O . PHE A 1 73 ? 2.799 -7.772 0.166 1.00 97.44 73 PHE A O 1
ATOM 548 N N . LEU A 1 74 ? 4.669 -8.399 -0.874 1.00 97.19 74 LEU A N 1
ATOM 549 C CA . LEU A 1 74 ? 4.759 -9.686 -0.176 1.00 97.19 74 LEU A CA 1
ATOM 550 C C . LEU A 1 74 ? 5.077 -9.556 1.323 1.00 97.19 74 LEU A C 1
ATOM 552 O O . LEU A 1 74 ? 4.744 -10.471 2.081 1.00 97.19 74 LEU A O 1
ATOM 556 N N . ALA A 1 75 ? 5.683 -8.456 1.767 1.00 97.38 75 ALA A N 1
ATOM 557 C CA . ALA A 1 75 ? 5.921 -8.184 3.1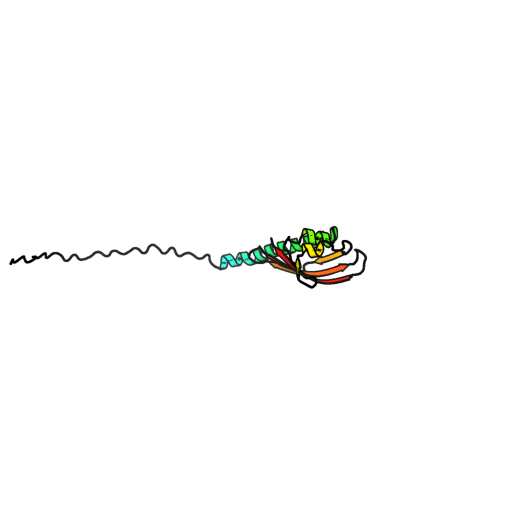82 1.00 97.38 75 ALA A CA 1
ATOM 558 C C . ALA A 1 75 ? 4.663 -7.664 3.902 1.00 97.38 75 ALA A C 1
ATOM 560 O O . ALA A 1 75 ? 4.396 -8.085 5.024 1.00 97.38 75 ALA A O 1
ATOM 561 N N . PHE A 1 76 ? 3.866 -6.805 3.255 1.00 97.81 76 PHE A N 1
ATOM 562 C CA . PHE A 1 76 ? 2.733 -6.121 3.899 1.00 97.81 76 PHE A CA 1
ATOM 563 C C . PHE A 1 76 ? 1.369 -6.779 3.636 1.00 97.81 76 PHE A C 1
ATOM 565 O O . PHE A 1 76 ? 0.445 -6.635 4.435 1.00 97.81 76 PHE A O 1
ATOM 572 N N . LEU A 1 77 ? 1.207 -7.535 2.546 1.00 98.19 77 LEU A N 1
ATOM 573 C CA . LEU A 1 77 ? -0.058 -8.206 2.250 1.00 98.19 77 LEU A CA 1
ATOM 574 C C . LEU A 1 77 ? -0.287 -9.410 3.171 1.00 98.19 77 LEU A C 1
ATOM 576 O O . LEU A 1 77 ? 0.447 -10.405 3.134 1.00 98.19 77 LEU A O 1
ATOM 580 N N . ALA A 1 78 ? -1.394 -9.362 3.914 1.00 97.94 78 ALA A N 1
ATOM 581 C CA . ALA A 1 78 ? -1.880 -10.485 4.709 1.00 97.94 78 ALA A CA 1
ATOM 582 C C . ALA A 1 78 ? -2.096 -11.754 3.849 1.00 97.94 78 ALA A C 1
ATOM 584 O O . ALA A 1 78 ? -2.408 -11.647 2.660 1.00 97.94 78 ALA A O 1
ATOM 585 N N . PRO A 1 79 ? -2.014 -12.971 4.426 1.00 96.94 79 PRO A N 1
ATOM 586 C CA . PRO A 1 79 ? -2.222 -14.228 3.693 1.00 96.94 79 PRO A CA 1
ATOM 587 C C . PRO A 1 79 ? -3.516 -14.299 2.869 1.00 96.94 79 PRO A C 1
ATOM 589 O O . PRO A 1 79 ? -3.529 -14.872 1.781 1.00 96.94 79 PRO A O 1
ATOM 592 N N . GLN A 1 80 ? -4.590 -13.694 3.382 1.00 96.50 80 GLN A N 1
ATOM 593 C CA . GLN A 1 80 ? -5.924 -13.673 2.770 1.00 96.50 80 GLN A CA 1
ATOM 594 C C . GLN A 1 80 ? -6.274 -12.315 2.138 1.00 96.50 80 GLN A C 1
ATOM 596 O O . GLN A 1 80 ? -7.448 -12.015 1.936 1.00 96.50 80 GLN A O 1
ATOM 601 N N . SER A 1 81 ? -5.281 -11.464 1.864 1.00 97.62 81 SER A N 1
ATOM 602 C CA . SER A 1 81 ? -5.527 -10.173 1.222 1.00 97.62 81 SER A CA 1
ATOM 603 C C . SER A 1 81 ? -6.059 -10.343 -0.202 1.00 97.62 81 SER A C 1
ATOM 605 O O . SER A 1 81 ? -5.828 -11.359 -0.867 1.00 97.62 81 SER A O 1
ATOM 607 N N . VAL A 1 82 ? -6.753 -9.314 -0.685 1.00 97.94 82 VAL A N 1
ATOM 608 C CA . VAL A 1 82 ? -7.280 -9.244 -2.048 1.00 97.94 82 VAL A CA 1
ATOM 609 C C . VAL A 1 82 ? -6.734 -7.994 -2.723 1.00 97.94 82 VAL A C 1
ATOM 611 O O . VAL A 1 82 ? -6.718 -6.925 -2.119 1.00 97.94 82 VAL A O 1
ATOM 614 N N . VAL A 1 83 ? -6.306 -8.126 -3.977 1.00 97.31 83 VAL A N 1
ATOM 615 C CA . VAL A 1 83 ? -5.887 -7.002 -4.830 1.00 97.31 83 VAL A CA 1
ATOM 616 C C . VAL A 1 83 ? -6.694 -6.989 -6.123 1.00 97.31 83 VAL A C 1
ATOM 618 O O . VAL A 1 83 ? -7.159 -8.035 -6.585 1.00 97.31 83 VAL A O 1
ATOM 621 N N . PHE A 1 84 ? -6.850 -5.805 -6.716 1.00 95.50 84 PHE A N 1
ATOM 622 C CA . PHE A 1 84 ? -7.621 -5.586 -7.940 1.00 95.50 84 PHE A CA 1
ATOM 623 C C . PHE A 1 84 ? -6.698 -5.173 -9.090 1.00 95.50 84 PHE A C 1
ATOM 625 O O . PHE A 1 84 ? -6.256 -4.030 -9.134 1.00 95.50 84 PHE A O 1
ATOM 632 N N . LEU A 1 85 ? -6.406 -6.092 -10.023 1.00 87.06 85 LEU A N 1
ATOM 633 C CA . LEU A 1 85 ? -5.483 -5.845 -11.146 1.00 87.06 85 LEU A CA 1
ATOM 634 C C . LEU A 1 85 ? -5.918 -6.535 -12.464 1.00 87.06 85 LEU A C 1
ATOM 636 O O . LEU A 1 85 ? -5.314 -7.522 -12.879 1.00 87.06 85 LEU A O 1
ATOM 640 N N . PRO A 1 86 ? -6.967 -6.074 -13.170 1.00 90.25 86 PRO A N 1
ATOM 641 C CA . PRO A 1 86 ? -8.075 -5.236 -12.705 1.00 90.25 86 PRO A CA 1
ATOM 642 C C . PRO A 1 86 ? -9.152 -6.046 -11.954 1.00 90.25 86 PRO A C 1
ATOM 644 O O . PRO A 1 86 ? -10.063 -5.478 -11.360 1.00 90.25 86 PRO A O 1
ATOM 647 N N . ARG A 1 87 ? -9.083 -7.384 -11.996 1.00 93.94 87 ARG A N 1
ATOM 648 C CA . ARG A 1 87 ? -10.005 -8.284 -11.288 1.00 93.94 87 ARG A CA 1
ATOM 649 C C . ARG A 1 87 ? -9.489 -8.589 -9.883 1.00 93.94 87 ARG A C 1
ATOM 651 O O . ARG A 1 87 ? -8.283 -8.547 -9.650 1.00 93.94 87 ARG A O 1
ATOM 658 N N . ALA A 1 88 ? -10.406 -8.930 -8.980 1.00 96.12 88 ALA A N 1
ATOM 659 C CA . ALA A 1 88 ? -10.069 -9.395 -7.640 1.00 96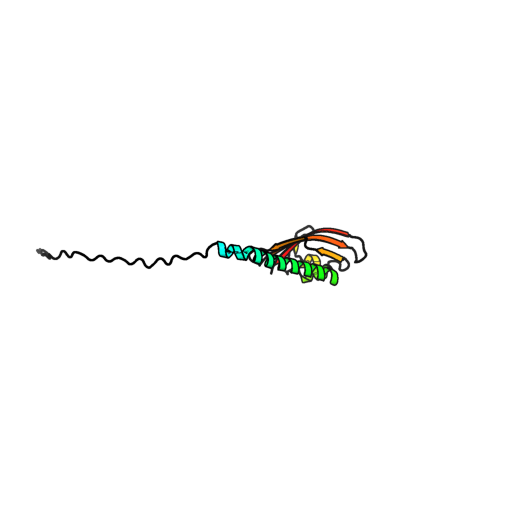.12 88 ALA A CA 1
ATOM 660 C C . ALA A 1 88 ? -9.288 -10.719 -7.700 1.00 96.12 88 ALA A C 1
ATOM 662 O O . ALA A 1 88 ? -9.682 -11.651 -8.405 1.00 96.12 88 ALA A O 1
ATOM 663 N N . SER A 1 89 ? -8.194 -10.801 -6.949 1.00 96.38 89 SER A N 1
ATOM 664 C CA . SER A 1 89 ? -7.368 -12.003 -6.795 1.00 96.38 89 SER A CA 1
ATOM 665 C C . SER A 1 89 ? -6.696 -12.015 -5.421 1.00 96.38 89 SER A C 1
ATOM 667 O O . SER A 1 89 ? -6.641 -10.977 -4.761 1.00 96.38 89 SER A O 1
ATOM 669 N N . ASN A 1 90 ? -6.193 -13.171 -4.972 1.00 97.75 90 ASN A N 1
ATOM 670 C CA . ASN A 1 90 ? -5.391 -13.226 -3.747 1.00 97.75 90 ASN A CA 1
ATOM 671 C C . ASN A 1 90 ? -4.135 -12.357 -3.914 1.00 97.75 90 ASN A C 1
ATOM 673 O O . ASN A 1 90 ? -3.378 -12.535 -4.868 1.00 97.75 90 ASN A O 1
ATOM 677 N N . GLY A 1 91 ? -3.915 -11.438 -2.975 1.00 96.69 91 GLY A N 1
ATOM 678 C CA . GLY A 1 91 ? -2.876 -10.423 -3.090 1.00 96.69 91 GLY A CA 1
ATOM 679 C C . GLY A 1 91 ? -1.471 -11.002 -3.155 1.00 96.69 91 GLY A C 1
ATOM 680 O O . GLY A 1 91 ? -0.690 -10.632 -4.025 1.00 96.69 91 GLY A O 1
ATOM 681 N N . ARG A 1 92 ? -1.147 -11.955 -2.280 1.00 97.31 92 ARG A N 1
ATOM 682 C CA . ARG A 1 92 ? 0.191 -12.561 -2.269 1.00 97.31 92 ARG A CA 1
ATOM 683 C C . ARG A 1 92 ? 0.454 -13.364 -3.539 1.00 97.31 92 ARG A C 1
ATOM 685 O O . ARG A 1 92 ? 1.538 -13.264 -4.100 1.00 97.31 92 ARG A O 1
ATOM 692 N N . ALA A 1 93 ? -0.538 -14.117 -4.014 1.00 96.19 93 ALA A N 1
ATOM 693 C CA . ALA A 1 93 ? -0.430 -14.856 -5.269 1.00 96.19 93 ALA A CA 1
ATOM 694 C C . ALA A 1 93 ? -0.237 -13.920 -6.473 1.00 96.19 93 ALA A C 1
ATOM 696 O O . ALA A 1 93 ? 0.564 -14.222 -7.350 1.00 96.19 93 ALA A O 1
ATOM 697 N N . ALA A 1 94 ? -0.912 -12.766 -6.494 1.00 95.69 94 ALA A N 1
ATOM 698 C CA . ALA A 1 94 ? -0.786 -11.787 -7.573 1.00 95.69 94 ALA A CA 1
ATOM 699 C C . ALA A 1 94 ? 0.628 -11.187 -7.694 1.00 95.69 94 ALA A C 1
ATOM 701 O O . ALA A 1 94 ? 1.042 -10.838 -8.796 1.00 95.69 94 ALA A O 1
ATOM 702 N N . TYR A 1 95 ? 1.368 -11.088 -6.585 1.00 95.50 95 TYR A N 1
ATOM 703 C CA . TYR A 1 95 ? 2.726 -10.533 -6.559 1.00 95.50 95 TYR A CA 1
ATOM 704 C C . TYR A 1 95 ? 3.840 -11.588 -6.485 1.00 95.50 95 TYR A C 1
ATOM 706 O O . TYR A 1 95 ? 5.010 -11.224 -6.553 1.00 95.50 95 TYR A O 1
ATOM 714 N N . ALA A 1 96 ? 3.521 -12.883 -6.386 1.00 94.06 96 ALA A N 1
ATOM 715 C CA . ALA A 1 96 ? 4.518 -13.949 -6.231 1.00 94.06 96 ALA A CA 1
ATOM 716 C C . ALA A 1 96 ? 5.569 -13.964 -7.359 1.00 94.06 96 ALA A C 1
ATOM 718 O O . ALA A 1 96 ? 6.765 -14.089 -7.076 1.00 94.06 96 ALA A O 1
ATOM 719 N N . ASP A 1 97 ? 5.117 -13.735 -8.596 1.00 89.56 97 ASP A N 1
ATOM 720 C CA . ASP A 1 97 ? 5.931 -13.727 -9.820 1.00 89.56 97 ASP A CA 1
ATOM 721 C C . ASP A 1 97 ? 6.030 -12.324 -10.454 1.00 89.56 97 ASP A C 1
ATOM 723 O O . ASP A 1 97 ? 6.329 -12.183 -11.641 1.00 89.56 97 ASP A O 1
ATOM 727 N N . ALA A 1 98 ? 5.736 -11.266 -9.688 1.00 89.81 98 ALA A N 1
ATOM 728 C CA . ALA A 1 98 ? 5.819 -9.900 -10.198 1.00 89.81 98 ALA A CA 1
ATOM 729 C C . ALA A 1 98 ? 7.277 -9.500 -10.529 1.00 89.81 98 ALA A C 1
ATOM 731 O O . ALA A 1 98 ? 8.199 -9.916 -9.823 1.00 89.81 98 ALA A O 1
ATOM 732 N N . PRO A 1 99 ? 7.511 -8.659 -11.555 1.00 88.19 99 PRO A N 1
ATOM 733 C CA . PRO A 1 99 ? 8.839 -8.116 -11.834 1.00 88.19 99 PRO A CA 1
ATOM 734 C C . PRO A 1 99 ? 9.412 -7.344 -10.639 1.00 88.19 99 PRO A C 1
ATOM 736 O O . PRO A 1 99 ? 8.674 -6.684 -9.901 1.00 88.19 99 PRO A O 1
ATOM 739 N N . THR A 1 100 ? 10.731 -7.399 -10.469 1.00 88.31 100 THR A N 1
ATOM 740 C CA . THR A 1 100 ? 11.449 -6.754 -9.354 1.00 88.31 100 THR A CA 1
ATOM 741 C C . THR A 1 100 ? 12.041 -5.395 -9.723 1.00 88.31 100 THR A C 1
ATOM 743 O O . THR A 1 100 ? 12.403 -4.617 -8.850 1.00 88.31 100 THR A O 1
ATOM 746 N N . GLU A 1 101 ? 12.142 -5.106 -11.017 1.00 87.69 101 GLU A N 1
ATOM 747 C CA . GLU A 1 101 ? 12.751 -3.906 -11.589 1.00 87.69 101 GLU A CA 1
ATOM 748 C C . GLU A 1 101 ? 11.926 -2.617 -11.420 1.00 87.69 101 GLU A C 1
ATOM 750 O O . GLU A 1 101 ? 12.541 -1.561 -11.228 1.00 87.69 101 GLU A O 1
ATOM 755 N N . PRO A 1 102 ? 10.576 -2.640 -11.506 1.00 93.19 102 PRO A N 1
ATOM 756 C CA . PRO A 1 102 ? 9.788 -1.423 -11.396 1.00 93.19 102 PRO A CA 1
ATOM 757 C C . PRO A 1 102 ? 9.949 -0.730 -10.043 1.00 93.19 102 PRO A C 1
ATOM 759 O O . PRO A 1 102 ? 10.053 -1.373 -8.998 1.00 93.19 102 PRO A O 1
ATOM 762 N N . VAL A 1 103 ? 9.888 0.601 -10.060 1.00 95.19 103 VAL A N 1
ATOM 763 C CA . VAL A 1 103 ? 9.973 1.442 -8.859 1.00 95.19 103 VAL A CA 1
ATOM 764 C C . VAL A 1 103 ? 8.637 2.122 -8.620 1.00 95.19 103 VAL A C 1
ATOM 766 O O . VAL A 1 103 ? 8.075 2.732 -9.530 1.00 95.19 103 VAL A O 1
ATOM 769 N N . LEU A 1 104 ? 8.138 2.032 -7.388 1.00 97.25 104 LEU A N 1
ATOM 770 C CA . LEU A 1 104 ? 6.857 2.604 -6.991 1.00 97.25 104 LEU A CA 1
ATOM 771 C C . LEU A 1 104 ? 7.052 3.861 -6.144 1.00 97.25 104 LEU A C 1
ATOM 773 O O . LEU A 1 104 ? 7.616 3.818 -5.050 1.00 97.25 104 LEU A O 1
ATOM 777 N N . HIS A 1 105 ? 6.517 4.979 -6.627 1.00 96.94 105 HIS A N 1
ATOM 778 C CA . HIS A 1 105 ? 6.244 6.144 -5.798 1.00 96.94 105 HIS A CA 1
ATOM 779 C C . HIS A 1 105 ? 4.799 6.081 -5.319 1.00 96.94 105 HIS A C 1
ATOM 781 O O . HIS A 1 105 ? 3.870 5.960 -6.117 1.00 96.94 105 HIS A O 1
ATOM 787 N N . TRP A 1 106 ? 4.628 6.164 -4.005 1.00 98.06 106 TRP A N 1
ATOM 788 C CA . TRP A 1 106 ? 3.364 5.959 -3.315 1.00 98.06 106 TRP A CA 1
ATOM 789 C C . TRP A 1 106 ? 3.312 6.881 -2.101 1.00 98.06 106 TRP A C 1
ATOM 791 O O . TRP A 1 106 ? 4.290 6.961 -1.352 1.00 98.06 106 TRP A O 1
ATOM 801 N N . ALA A 1 107 ? 2.212 7.612 -1.928 1.00 94.44 107 ALA A N 1
ATOM 802 C CA . ALA A 1 107 ? 2.044 8.524 -0.803 1.00 94.44 107 ALA A CA 1
ATOM 803 C C . ALA A 1 107 ? 0.563 8.645 -0.410 1.00 94.44 107 ALA A C 1
ATOM 805 O O . ALA A 1 107 ? -0.279 8.812 -1.295 1.00 94.44 107 ALA A O 1
ATOM 806 N N . PRO A 1 108 ? 0.214 8.569 0.885 1.00 97.62 108 PRO A N 1
ATOM 807 C CA . PRO A 1 108 ? -1.146 8.841 1.342 1.00 97.62 108 PRO A CA 1
ATOM 808 C C . PRO A 1 108 ? -1.490 10.323 1.190 1.00 97.62 108 PRO A C 1
ATOM 810 O O . PRO A 1 108 ? -0.724 11.191 1.605 1.00 97.62 108 PRO A O 1
ATOM 813 N N . ALA A 1 109 ? -2.652 10.599 0.598 1.00 98.06 109 ALA A N 1
ATOM 814 C CA . ALA A 1 109 ? -3.253 11.932 0.530 1.00 98.06 109 ALA A CA 1
ATOM 815 C C . ALA A 1 109 ? -4.443 12.068 1.494 1.00 98.06 109 ALA A C 1
ATOM 817 O O . ALA A 1 109 ? -4.715 13.160 1.987 1.00 98.06 109 ALA A O 1
ATOM 818 N N . LEU A 1 110 ? -5.133 10.959 1.765 1.00 98.19 110 LEU A N 1
ATOM 819 C CA . LEU A 1 110 ? -6.220 10.853 2.730 1.00 98.19 110 LEU A CA 1
ATOM 820 C C . LEU A 1 110 ? -6.098 9.531 3.487 1.00 98.19 110 LEU A C 1
ATOM 822 O O . LEU A 1 110 ? -5.691 8.518 2.911 1.00 98.19 110 LEU A O 1
ATOM 826 N N . ALA A 1 111 ? -6.467 9.559 4.764 1.00 98.00 111 ALA A N 1
ATOM 827 C CA . ALA A 1 111 ? -6.548 8.389 5.619 1.00 98.00 111 ALA A CA 1
ATOM 828 C C . ALA A 1 111 ? -7.724 8.527 6.587 1.00 98.00 111 ALA A C 1
ATOM 830 O O . ALA A 1 111 ? -8.002 9.626 7.064 1.00 98.00 111 ALA A O 1
ATOM 831 N N . GLU A 1 112 ? -8.360 7.407 6.905 1.00 96.94 112 GLU A N 1
ATOM 832 C CA . GLU A 1 112 ? -9.349 7.297 7.976 1.00 96.94 112 GLU A CA 1
ATOM 833 C C . GLU A 1 112 ? -9.195 5.947 8.682 1.00 96.94 112 GLU A C 1
ATOM 835 O O . GLU A 1 112 ? -8.622 4.989 8.151 1.00 96.94 112 GLU A O 1
ATOM 840 N N . SER A 1 113 ? -9.730 5.868 9.894 1.00 96.94 113 SER A N 1
ATOM 841 C CA . SER A 1 113 ? -9.723 4.667 10.726 1.00 96.94 113 SER A CA 1
ATOM 842 C C . SER A 1 113 ? -11.125 4.374 11.250 1.00 96.94 113 SER A C 1
ATOM 844 O O . SER A 1 113 ? -11.934 5.278 11.466 1.00 96.94 113 SER A O 1
ATOM 846 N N . ALA A 1 114 ? -11.432 3.093 11.439 1.00 95.00 114 ALA A N 1
ATOM 847 C CA . ALA A 1 114 ? -12.646 2.686 12.123 1.00 95.00 114 ALA A CA 1
ATOM 848 C C . ALA A 1 114 ? -12.514 2.977 13.626 1.00 95.00 114 ALA A C 1
ATOM 850 O O . ALA A 1 114 ? -11.459 2.758 14.217 1.00 95.00 114 ALA A O 1
ATOM 851 N N . ALA A 1 115 ? -13.607 3.393 14.273 1.00 91.12 115 ALA A N 1
ATOM 852 C CA . ALA A 1 115 ? -13.625 3.629 15.723 1.00 91.12 115 ALA A CA 1
ATOM 853 C C . ALA A 1 115 ? -13.312 2.364 16.553 1.00 91.12 115 ALA A C 1
ATOM 855 O O . ALA A 1 115 ? -12.962 2.465 17.725 1.00 91.12 115 ALA A O 1
ATOM 856 N N . SER A 1 116 ? -13.453 1.181 15.950 1.00 92.31 116 SER A N 1
ATOM 857 C CA . SER A 1 116 ? -13.073 -0.120 16.509 1.00 92.31 116 SER A CA 1
ATOM 858 C C . SER A 1 116 ? -11.564 -0.382 16.527 1.00 92.31 116 SER A C 1
ATOM 860 O O . SER A 1 116 ? -11.152 -1.336 17.179 1.00 92.31 116 SER A O 1
ATOM 862 N N . ASP A 1 117 ? -10.757 0.423 15.827 1.00 92.00 117 ASP A N 1
ATOM 863 C CA . ASP A 1 117 ? -9.299 0.266 15.686 1.00 92.00 117 ASP A CA 1
ATOM 864 C C . ASP A 1 117 ? -8.833 -1.078 15.073 1.00 92.00 117 ASP A C 1
ATOM 866 O O . ASP A 1 117 ? -7.670 -1.475 15.159 1.00 92.00 117 ASP A O 1
ATOM 870 N N . ASP A 1 118 ? -9.738 -1.807 14.424 1.00 95.56 118 ASP A N 1
ATOM 871 C CA . ASP A 1 118 ? -9.424 -3.055 13.725 1.00 95.56 118 ASP A CA 1
ATOM 872 C C . ASP A 1 118 ? -9.142 -2.841 12.234 1.00 95.56 118 ASP A C 1
ATOM 874 O O . ASP A 1 118 ? -8.481 -3.673 11.607 1.00 95.56 118 ASP A O 1
ATOM 878 N N . LEU A 1 119 ? -9.625 -1.730 11.670 1.00 97.00 119 LEU A N 1
ATOM 879 C CA . LEU A 1 119 ? -9.520 -1.393 10.258 1.00 97.00 119 LEU A CA 1
ATOM 880 C C . LEU A 1 119 ? -9.210 0.090 10.040 1.00 97.00 119 LEU A C 1
ATOM 882 O O . LEU A 1 119 ? -9.648 0.965 10.786 1.00 97.00 119 LEU A O 1
ATOM 886 N N . GLY A 1 120 ? -8.529 0.372 8.936 1.00 97.75 120 GLY A N 1
ATOM 887 C CA . GLY A 1 120 ? -8.354 1.716 8.400 1.00 97.75 120 GLY A CA 1
ATOM 888 C C . GLY A 1 120 ? -8.135 1.682 6.899 1.00 97.75 120 GLY A C 1
ATOM 889 O O . GLY A 1 120 ? -7.921 0.617 6.319 1.00 97.75 120 GLY A O 1
ATOM 890 N N . TYR A 1 121 ? -8.206 2.835 6.248 1.00 98.31 121 TYR A N 1
ATOM 891 C CA . TYR A 1 121 ? -7.920 2.926 4.824 1.00 98.31 121 TYR A CA 1
ATOM 892 C C . TYR A 1 121 ? -7.153 4.195 4.483 1.00 98.31 121 TYR A C 1
ATOM 894 O O . TYR A 1 121 ? -7.240 5.212 5.169 1.00 98.31 121 TYR A O 1
ATOM 902 N N . THR A 1 122 ? -6.415 4.114 3.387 1.00 98.69 122 THR A N 1
ATOM 903 C CA . THR A 1 122 ? -5.624 5.202 2.814 1.00 98.69 122 THR A CA 1
ATOM 904 C C . THR A 1 122 ? -5.862 5.253 1.319 1.00 98.69 122 THR A C 1
ATOM 906 O O . THR A 1 122 ? -6.045 4.232 0.651 1.00 98.69 122 THR A O 1
ATOM 909 N N . THR A 1 123 ? -5.848 6.461 0.772 1.00 98.62 123 THR A N 1
ATOM 910 C CA . THR A 1 123 ? -5.868 6.680 -0.671 1.00 98.62 123 THR A CA 1
ATOM 911 C C . THR A 1 123 ? -4.947 7.832 -1.033 1.00 98.62 123 THR A C 1
ATOM 913 O O . THR A 1 123 ? -4.714 8.757 -0.248 1.00 98.62 123 THR A O 1
ATOM 916 N N . GLY A 1 124 ? -4.386 7.768 -2.231 1.00 98.38 124 GLY A N 1
ATOM 917 C CA . GLY A 1 124 ? -3.468 8.777 -2.720 1.00 98.38 124 GLY A CA 1
ATOM 918 C C . GLY A 1 124 ? -2.967 8.472 -4.123 1.00 98.38 124 GLY A C 1
ATOM 919 O O . GLY A 1 124 ? -3.319 7.441 -4.708 1.00 98.38 124 GLY A O 1
ATOM 920 N N . PRO A 1 125 ? -2.156 9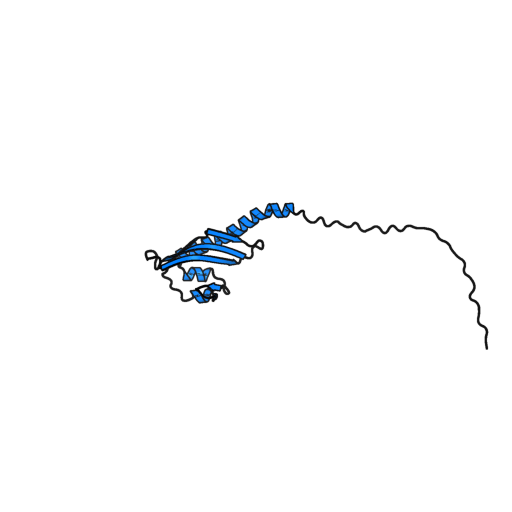.377 -4.683 1.00 98.06 125 PRO A N 1
ATOM 921 C CA . PRO A 1 125 ? -1.545 9.168 -5.978 1.00 98.06 125 PRO A CA 1
ATOM 922 C C . PRO A 1 125 ? -0.441 8.107 -5.905 1.00 98.06 125 PRO A C 1
ATOM 924 O O . PRO A 1 125 ? 0.292 8.006 -4.917 1.00 98.06 125 PRO A O 1
ATOM 927 N N . PHE A 1 126 ? -0.270 7.370 -6.998 1.00 98.00 126 PHE A N 1
ATOM 928 C CA . PHE A 1 126 ? 0.919 6.558 -7.230 1.00 98.00 126 PHE A CA 1
ATOM 929 C C . PHE A 1 126 ? 1.475 6.776 -8.638 1.00 98.00 126 PHE A C 1
ATOM 931 O O . PHE A 1 126 ? 0.741 7.115 -9.574 1.00 98.00 126 PHE A O 1
ATOM 938 N N . SER A 1 127 ? 2.770 6.516 -8.797 1.00 97.75 127 SER A N 1
ATOM 939 C CA . SER A 1 127 ? 3.412 6.338 -10.097 1.00 97.75 127 SER A CA 1
ATOM 940 C C . SER A 1 127 ? 4.368 5.150 -10.062 1.00 97.75 127 SER A C 1
ATOM 942 O O . SER A 1 127 ? 5.059 4.905 -9.076 1.00 97.75 127 SER A O 1
ATOM 944 N N . LEU A 1 128 ? 4.377 4.390 -11.152 1.00 96.75 128 LEU A N 1
ATOM 945 C CA . LEU A 1 128 ? 5.227 3.231 -11.360 1.00 96.75 128 LEU A CA 1
ATOM 946 C C . LEU A 1 128 ? 6.194 3.547 -12.496 1.00 96.75 128 LEU A C 1
ATOM 948 O O . LEU A 1 128 ? 5.763 3.856 -13.608 1.00 96.75 128 LEU A O 1
ATOM 952 N N . LEU A 1 129 ? 7.489 3.480 -12.220 1.00 96.75 129 LEU A N 1
ATOM 953 C CA . LEU A 1 129 ? 8.547 3.666 -13.206 1.00 96.75 129 LEU A CA 1
ATOM 954 C C . LEU A 1 129 ? 9.077 2.299 -13.633 1.00 96.75 129 LEU A C 1
ATOM 956 O O . LEU A 1 129 ? 9.155 1.388 -12.812 1.00 96.75 129 LEU A O 1
ATOM 960 N N . ALA A 1 130 ? 9.475 2.161 -14.901 1.00 95.19 130 ALA A N 1
ATOM 961 C CA . ALA A 1 130 ? 10.059 0.912 -15.407 1.00 95.19 130 ALA A CA 1
ATOM 962 C C . ALA A 1 130 ? 11.338 0.510 -14.651 1.00 95.19 130 ALA A C 1
ATOM 964 O O . ALA A 1 130 ? 11.588 -0.670 -14.439 1.00 95.19 130 ALA A O 1
ATOM 965 N N . THR A 1 131 ? 12.133 1.509 -14.268 1.00 93.62 131 THR A N 1
ATOM 966 C CA . THR A 1 131 ? 13.339 1.424 -13.434 1.00 93.62 131 THR A CA 1
ATOM 967 C C . THR A 1 131 ? 13.511 2.763 -12.706 1.00 93.62 131 THR A C 1
ATOM 969 O O . THR A 1 131 ? 12.832 3.733 -13.044 1.00 93.62 131 THR A O 1
ATOM 972 N N . ALA A 1 132 ? 14.449 2.878 -11.762 1.00 90.00 132 ALA A N 1
ATOM 973 C CA . ALA A 1 132 ? 14.673 4.114 -10.993 1.00 90.00 132 ALA A CA 1
ATOM 974 C C . ALA A 1 132 ? 14.967 5.374 -11.841 1.00 90.00 132 ALA A C 1
ATOM 976 O O . ALA A 1 132 ? 14.712 6.489 -11.395 1.00 90.00 132 ALA A O 1
ATOM 977 N N . SER A 1 133 ? 15.499 5.215 -13.057 1.00 92.81 133 SER A N 1
ATOM 978 C CA . SER A 1 133 ? 15.743 6.313 -14.013 1.00 92.81 133 SER A CA 1
ATOM 979 C C . SER A 1 133 ? 14.963 6.140 -15.322 1.00 92.81 133 SER A C 1
ATOM 981 O O . SER A 1 133 ? 15.254 6.805 -16.315 1.00 92.81 133 SER A O 1
ATOM 983 N N . GLY A 1 134 ? 14.011 5.207 -15.344 1.00 94.75 134 GLY A N 1
ATOM 984 C CA . GLY A 1 134 ? 13.185 4.895 -16.501 1.00 94.75 134 GLY A CA 1
ATOM 985 C C . GLY A 1 134 ? 11.942 5.785 -16.605 1.00 94.75 134 GLY A C 1
ATOM 986 O O . GLY A 1 134 ? 11.655 6.580 -15.708 1.00 94.75 134 GLY A O 1
ATOM 987 N N . PRO A 1 135 ? 11.171 5.651 -17.696 1.00 97.50 135 PRO A N 1
ATOM 988 C CA . PRO A 1 135 ? 9.910 6.366 -17.844 1.00 97.50 135 PRO A CA 1
ATOM 989 C C . PRO A 1 135 ? 8.860 5.867 -16.842 1.00 97.50 135 PRO A C 1
ATOM 991 O O . PRO A 1 135 ? 8.896 4.716 -16.394 1.00 97.50 135 PRO A O 1
ATOM 994 N N . VAL A 1 136 ? 7.875 6.721 -16.553 1.00 97.69 136 VAL A N 1
ATOM 995 C CA . VAL A 1 136 ? 6.635 6.318 -15.875 1.00 97.69 136 VAL A CA 1
ATOM 996 C C . VAL A 1 136 ? 5.845 5.408 -16.816 1.00 97.69 136 VAL A C 1
ATOM 998 O O . VAL A 1 136 ? 5.514 5.805 -17.931 1.00 97.69 136 VAL A O 1
ATOM 1001 N N . ILE A 1 137 ? 5.546 4.194 -16.363 1.00 97.00 137 ILE A N 1
ATOM 1002 C CA . ILE A 1 137 ? 4.794 3.175 -17.112 1.00 97.00 137 ILE A CA 1
ATOM 1003 C C . ILE A 1 137 ? 3.347 3.033 -16.637 1.00 97.00 137 ILE A C 1
ATOM 1005 O O . ILE A 1 137 ? 2.515 2.498 -17.363 1.00 97.00 137 ILE A O 1
ATOM 1009 N N . SER A 1 138 ? 3.033 3.510 -15.431 1.00 95.69 138 SER A N 1
ATOM 1010 C CA . SER A 1 138 ? 1.668 3.570 -14.906 1.00 95.69 138 SER A CA 1
ATOM 1011 C C . SER A 1 138 ? 1.556 4.658 -13.844 1.00 95.69 138 SER A C 1
ATOM 1013 O O . SER A 1 138 ? 2.523 4.954 -13.146 1.00 95.69 138 SER A O 1
ATOM 1015 N N . HIS A 1 139 ? 0.377 5.247 -13.693 1.00 97.06 139 HIS A N 1
ATOM 1016 C CA . HIS A 1 139 ? 0.069 6.191 -12.624 1.00 97.06 139 HIS A CA 1
ATOM 1017 C C . HIS A 1 139 ? -1.430 6.175 -12.332 1.00 97.06 139 HIS A C 1
ATOM 1019 O O . HIS A 1 139 ? -2.231 5.727 -13.153 1.00 97.06 139 HIS A O 1
ATOM 1025 N N . GLY A 1 140 ? -1.828 6.708 -11.183 1.00 96.75 140 GLY A N 1
ATOM 1026 C CA . GLY A 1 140 ? -3.237 6.798 -10.831 1.00 96.75 140 GLY A CA 1
ATOM 1027 C C . GLY A 1 140 ? -3.443 7.035 -9.350 1.00 96.75 140 GLY A C 1
ATOM 1028 O O . GLY A 1 140 ? -2.606 7.652 -8.696 1.00 96.75 140 GLY A O 1
ATOM 1029 N N . TRP A 1 141 ? -4.565 6.528 -8.852 1.00 97.25 141 TRP A N 1
ATOM 1030 C CA . TRP A 1 141 ? -4.919 6.534 -7.440 1.00 97.25 141 TRP A CA 1
ATOM 1031 C C . TRP A 1 141 ? -5.010 5.109 -6.923 1.00 97.25 141 TRP A C 1
ATOM 1033 O O . TRP A 1 141 ? -5.464 4.216 -7.640 1.00 97.25 141 TRP A O 1
ATOM 1043 N N . TYR A 1 142 ? -4.586 4.910 -5.682 1.00 97.56 142 TYR A N 1
ATOM 1044 C CA . TYR A 1 142 ? -4.729 3.638 -4.988 1.00 97.56 142 TYR A CA 1
ATOM 1045 C C . TYR A 1 142 ? -5.784 3.722 -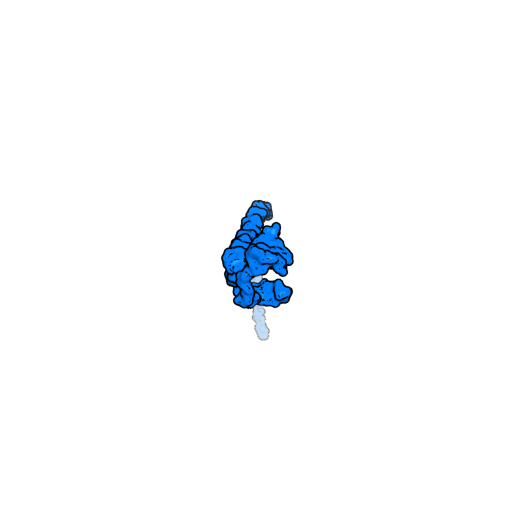3.887 1.00 97.56 142 TYR A C 1
ATOM 1047 O O . TYR A 1 142 ? -6.158 4.808 -3.445 1.00 97.56 142 TYR A O 1
ATOM 1055 N N . LEU A 1 143 ? -6.220 2.561 -3.412 1.00 97.75 143 LEU A N 1
ATOM 1056 C CA . LEU A 1 143 ? -6.941 2.404 -2.156 1.00 97.75 143 LEU A CA 1
ATOM 1057 C C . LEU A 1 143 ? -6.336 1.203 -1.427 1.00 97.75 143 LEU A C 1
ATOM 1059 O O . LEU A 1 143 ? -6.366 0.092 -1.958 1.00 97.75 143 LEU A O 1
ATOM 1063 N N . SER A 1 144 ? -5.808 1.429 -0.229 1.00 98.31 144 SER A N 1
ATOM 1064 C CA . SER A 1 144 ? -5.345 0.370 0.667 1.00 98.31 144 SER A CA 1
ATOM 1065 C C . SER A 1 144 ? -6.309 0.254 1.834 1.00 98.31 144 SER A C 1
ATOM 1067 O O . SER A 1 144 ? -6.756 1.265 2.372 1.00 98.31 144 SER A O 1
ATOM 1069 N N . VAL A 1 145 ? -6.602 -0.978 2.245 1.00 98.25 145 VAL A N 1
ATOM 1070 C CA . VAL A 1 145 ? -7.318 -1.262 3.490 1.00 98.25 145 VAL A CA 1
ATOM 1071 C C . VAL A 1 145 ? -6.362 -1.992 4.417 1.00 98.25 145 VAL A C 1
ATOM 1073 O O . VAL A 1 145 ? -5.828 -3.048 4.072 1.00 98.25 145 VAL A O 1
ATOM 1076 N N . TRP A 1 146 ? -6.156 -1.410 5.587 1.00 98.12 146 TRP A N 1
ATOM 1077 C CA . TRP A 1 146 ? -5.262 -1.881 6.626 1.00 98.12 146 TRP A CA 1
ATOM 1078 C C . TRP A 1 146 ? -6.061 -2.588 7.704 1.00 98.12 146 TRP A C 1
ATOM 1080 O O . TRP A 1 146 ? -7.161 -2.166 8.058 1.00 98.12 146 TRP A O 1
ATOM 1090 N N . LYS A 1 147 ? -5.485 -3.666 8.225 1.00 96.19 147 LYS A N 1
ATOM 1091 C CA . LYS A 1 147 ? -6.013 -4.406 9.361 1.00 96.19 147 LYS A CA 1
ATOM 1092 C C . LYS A 1 147 ? -4.912 -4.527 10.406 1.00 96.19 147 LYS A C 1
ATOM 1094 O O . LYS A 1 147 ? -3.782 -4.847 10.036 1.00 96.19 147 LYS A O 1
ATOM 1099 N N . ARG A 1 148 ? -5.259 -4.265 11.665 1.00 89.00 148 ARG A N 1
ATOM 1100 C CA . ARG A 1 148 ? -4.363 -4.436 12.814 1.00 89.00 148 ARG A CA 1
ATOM 1101 C C . ARG A 1 148 ? -4.180 -5.912 13.183 1.00 89.00 148 ARG A C 1
ATOM 1103 O O . ARG A 1 148 ? -5.134 -6.707 12.994 1.00 89.00 148 ARG A O 1
#

Radius of gyration: 36.38 Å; chains: 1; bounding box: 95×60×84 Å

pLDDT: mean 85.18, std 17.66, range [43.84, 98.69]